Protein AF-A0A8S4QPU5-F1 (afdb_monomer_lite)

pLDDT: mean 93.08, std 8.21, range [51.41, 98.44]

Structure (mmCIF, N/CA/C/O backbone):
data_AF-A0A8S4QPU5-F1
#
_entry.id   AF-A0A8S4QPU5-F1
#
loop_
_atom_site.group_PDB
_atom_site.id
_atom_site.type_symbol
_atom_site.label_atom_id
_atom_site.label_alt_id
_atom_site.label_comp_id
_atom_site.label_asym_id
_atom_site.label_entity_id
_atom_site.label_seq_id
_atom_site.pdbx_PDB_ins_code
_atom_site.Cartn_x
_atom_site.Cartn_y
_atom_site.Cartn_z
_atom_site.occupancy
_atom_site.B_iso_or_equiv
_atom_site.auth_seq_id
_atom_site.auth_comp_id
_atom_site.auth_asym_id
_atom_site.auth_atom_id
_atom_site.pdbx_PDB_model_num
ATOM 1 N N . MET A 1 1 ? 10.063 14.848 17.893 1.00 51.41 1 MET A N 1
ATOM 2 C CA . MET A 1 1 ? 9.246 13.677 18.277 1.00 51.41 1 MET A CA 1
ATOM 3 C C . MET A 1 1 ? 9.908 12.403 17.765 1.00 51.41 1 MET A C 1
ATOM 5 O O . MET A 1 1 ? 9.903 12.173 16.567 1.00 51.41 1 MET A O 1
ATOM 9 N N . LYS A 1 2 ? 10.547 11.636 18.657 1.00 60.69 2 LYS A N 1
ATOM 10 C CA . LYS A 1 2 ? 11.094 10.281 18.413 1.00 60.69 2 LYS A CA 1
ATOM 11 C C . LYS A 1 2 ? 10.628 9.284 19.494 1.00 60.69 2 LYS A C 1
ATOM 13 O O . LYS A 1 2 ? 11.183 8.200 19.595 1.00 60.69 2 LYS A O 1
ATOM 18 N N . LEU A 1 3 ? 9.689 9.695 20.351 1.00 68.06 3 LEU A N 1
ATOM 19 C CA . LEU A 1 3 ? 9.547 9.135 21.698 1.00 68.06 3 LEU A CA 1
ATOM 20 C C . LEU A 1 3 ? 8.824 7.786 21.737 1.00 68.06 3 LEU A C 1
ATOM 22 O O . LEU A 1 3 ? 9.267 6.923 22.476 1.00 68.06 3 LEU A O 1
ATOM 26 N N . GLU A 1 4 ? 7.800 7.575 20.909 1.00 87.12 4 GLU A N 1
ATOM 27 C CA . GLU A 1 4 ? 6.998 6.345 20.991 1.00 87.12 4 GLU A CA 1
ATOM 28 C C . GLU A 1 4 ? 7.693 5.145 20.325 1.00 87.12 4 GLU A C 1
ATOM 30 O O . GLU A 1 4 ? 8.045 4.168 20.974 1.00 87.12 4 GLU A O 1
ATOM 35 N N . ILE A 1 5 ? 7.936 5.225 19.011 1.00 91.50 5 ILE A N 1
ATOM 36 C CA . ILE A 1 5 ? 8.396 4.076 18.204 1.00 91.50 5 ILE A CA 1
ATOM 37 C C . ILE A 1 5 ? 9.693 4.344 17.426 1.00 91.50 5 ILE A C 1
ATOM 39 O O . ILE A 1 5 ? 10.099 3.564 16.567 1.00 91.50 5 ILE A O 1
ATOM 43 N N . GLY A 1 6 ? 10.355 5.474 17.690 1.00 91.38 6 GLY A N 1
ATOM 44 C CA . GLY A 1 6 ? 11.679 5.788 17.141 1.00 91.38 6 GLY A CA 1
ATOM 45 C C . GLY A 1 6 ? 11.744 6.140 15.647 1.00 91.38 6 GLY A C 1
ATOM 46 O O . GLY A 1 6 ? 12.837 6.433 15.158 1.00 91.38 6 GLY A O 1
ATOM 47 N N . PHE A 1 7 ? 10.626 6.139 14.915 1.00 93.19 7 PHE A N 1
ATOM 48 C CA . PHE A 1 7 ? 10.583 6.569 13.515 1.00 93.19 7 PHE A CA 1
ATOM 49 C C . PHE A 1 7 ? 10.692 8.085 13.377 1.00 93.19 7 PHE A C 1
ATOM 51 O O . PHE A 1 7 ? 10.103 8.855 14.134 1.00 93.19 7 PHE A O 1
ATOM 58 N N . SER A 1 8 ? 11.447 8.520 12.372 1.00 92.00 8 SER A N 1
ATOM 59 C CA . SER A 1 8 ? 11.530 9.923 11.974 1.00 92.00 8 SER A CA 1
ATOM 60 C C . SER A 1 8 ? 11.799 10.040 10.478 1.00 92.00 8 SER A C 1
ATOM 62 O O . SER A 1 8 ? 12.362 9.128 9.869 1.00 92.00 8 SER A O 1
ATOM 64 N N . LYS A 1 9 ? 11.396 11.168 9.890 1.00 91.69 9 LYS A N 1
ATOM 65 C CA . LYS A 1 9 ? 11.680 11.494 8.492 1.00 91.69 9 LYS A CA 1
ATOM 66 C C . LYS A 1 9 ? 13.185 11.709 8.305 1.00 91.69 9 LYS A C 1
ATOM 68 O O . LYS A 1 9 ? 13.790 12.500 9.030 1.00 91.69 9 LYS A O 1
ATOM 73 N N . ILE A 1 10 ? 13.786 11.034 7.330 1.00 89.50 10 ILE A N 1
ATOM 74 C CA . ILE A 1 10 ? 15.178 11.250 6.929 1.00 89.50 10 ILE A CA 1
ATOM 75 C C . ILE A 1 10 ? 15.210 12.390 5.906 1.00 89.50 10 ILE A C 1
ATOM 77 O O . ILE A 1 10 ? 14.737 12.243 4.781 1.00 89.50 10 ILE A O 1
ATOM 81 N N . VAL A 1 11 ? 15.808 13.521 6.289 1.00 81.31 11 VAL A N 1
ATOM 82 C CA . VAL A 1 11 ? 15.906 14.723 5.436 1.00 81.31 11 VAL A CA 1
ATOM 83 C C . VAL A 1 11 ? 16.709 14.454 4.158 1.00 81.31 11 VAL A C 1
ATOM 85 O O . VAL A 1 11 ? 16.360 14.963 3.103 1.00 81.31 11 VAL A O 1
ATOM 88 N N . SER A 1 12 ? 17.739 13.609 4.229 1.00 84.44 12 SER A N 1
ATOM 89 C CA . SER A 1 12 ? 18.618 13.281 3.098 1.00 84.44 12 SER A CA 1
ATOM 90 C C . SER A 1 12 ? 18.080 12.214 2.134 1.00 84.44 12 SER A C 1
ATOM 92 O O . SER A 1 12 ? 18.783 11.858 1.194 1.00 84.44 12 SER A O 1
ATOM 94 N N . ARG A 1 13 ? 16.883 11.656 2.366 1.00 78.00 13 ARG A N 1
ATOM 95 C CA . ARG A 1 13 ? 16.315 10.565 1.549 1.00 78.00 13 ARG A CA 1
ATOM 96 C C . ARG A 1 13 ? 14.865 10.830 1.166 1.00 78.00 13 ARG A C 1
ATOM 98 O O . ARG A 1 13 ? 13.983 10.081 1.582 1.00 78.00 13 ARG A O 1
ATOM 105 N N . ASP A 1 14 ? 14.626 11.912 0.429 1.00 81.62 14 ASP A N 1
ATOM 106 C CA . ASP A 1 14 ? 13.350 12.230 -0.237 1.00 81.62 14 ASP A CA 1
ATOM 107 C C . ASP A 1 14 ? 12.099 12.026 0.634 1.00 81.62 14 ASP A C 1
ATOM 109 O O . ASP A 1 14 ? 11.044 11.587 0.188 1.00 81.62 14 ASP A O 1
ATOM 113 N N . GLY A 1 15 ? 12.217 12.325 1.928 1.00 82.56 15 GLY A N 1
ATOM 114 C CA . GLY A 1 15 ? 11.121 12.190 2.879 1.00 82.56 15 GLY A CA 1
ATOM 115 C C . GLY A 1 15 ? 10.762 10.772 3.325 1.00 82.56 15 GLY A C 1
ATOM 116 O O . GLY A 1 15 ? 9.708 10.591 3.930 1.00 82.56 15 GLY A O 1
ATOM 117 N N . THR A 1 16 ? 11.649 9.802 3.118 1.00 91.88 16 THR A N 1
ATOM 118 C CA . THR A 1 16 ? 11.536 8.438 3.652 1.00 91.88 16 THR A CA 1
ATOM 119 C C . THR A 1 16 ? 11.562 8.446 5.182 1.00 91.88 16 THR A C 1
ATOM 121 O O . THR A 1 16 ? 12.353 9.162 5.800 1.00 91.88 16 THR A O 1
ATOM 124 N N . TYR A 1 17 ? 10.739 7.608 5.809 1.00 93.12 17 TYR A N 1
ATOM 125 C CA . TYR A 1 17 ? 10.768 7.379 7.253 1.00 93.12 17 TYR A CA 1
ATOM 126 C C . TYR A 1 17 ? 11.676 6.201 7.597 1.00 93.12 17 TYR A C 1
ATOM 128 O O . TYR A 1 17 ? 11.682 5.188 6.902 1.00 93.12 17 TYR A O 1
ATOM 136 N N . ALA A 1 18 ? 12.432 6.317 8.686 1.00 92.62 18 ALA A N 1
ATOM 137 C CA . ALA A 1 18 ? 13.213 5.204 9.214 1.00 92.62 18 ALA A CA 1
ATOM 138 C C . ALA A 1 18 ? 13.357 5.288 10.732 1.00 92.62 18 ALA A C 1
ATOM 140 O O . ALA A 1 18 ? 13.251 6.366 11.329 1.00 92.62 18 ALA A O 1
ATOM 141 N N . CYS A 1 19 ? 13.672 4.150 11.340 1.00 92.25 19 CYS A N 1
ATOM 142 C CA . CYS A 1 19 ? 14.149 4.061 12.708 1.00 92.25 19 CYS A CA 1
ATOM 143 C C . CYS A 1 19 ? 15.321 3.075 12.786 1.00 92.25 19 CYS A C 1
ATOM 145 O O . CYS A 1 19 ? 15.589 2.322 11.854 1.00 92.25 19 CYS A O 1
ATOM 147 N N . ARG A 1 20 ? 16.061 3.106 13.899 1.00 90.25 20 ARG A N 1
ATOM 148 C CA . ARG A 1 20 ? 17.185 2.186 14.122 1.00 90.25 20 ARG A CA 1
ATOM 149 C C . ARG A 1 20 ? 16.746 0.731 14.372 1.00 90.25 20 ARG A C 1
ATOM 151 O O . ARG A 1 20 ? 17.390 -0.148 13.812 1.00 90.25 20 ARG A O 1
ATOM 158 N N . PRO A 1 21 ? 15.721 0.446 15.203 1.00 92.69 21 PRO A N 1
ATOM 159 C CA . PRO A 1 21 ? 15.367 -0.939 15.525 1.00 92.69 21 PRO A CA 1
ATOM 160 C C . PRO A 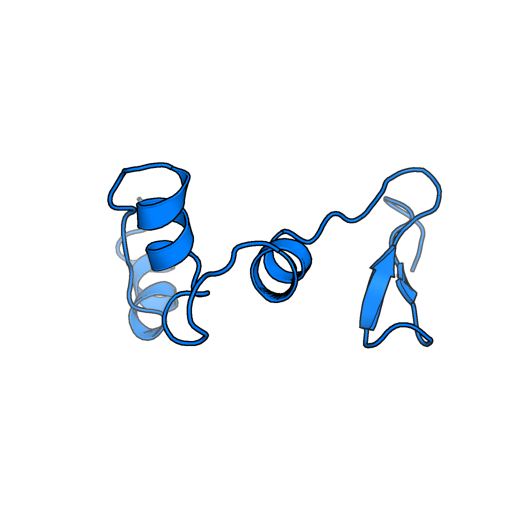1 21 ? 14.485 -1.639 14.477 1.00 92.69 21 PRO A C 1
ATOM 162 O O . PRO A 1 21 ? 14.362 -2.857 14.542 1.00 92.69 21 PRO A O 1
ATOM 165 N N . ALA A 1 22 ? 13.867 -0.918 13.535 1.00 94.12 22 ALA A N 1
ATOM 166 C CA . ALA A 1 22 ? 12.969 -1.499 12.536 1.00 94.12 22 ALA A CA 1
ATOM 167 C C . ALA A 1 22 ? 13.170 -0.883 11.144 1.00 94.12 22 ALA A C 1
ATOM 169 O O . ALA A 1 22 ? 13.292 0.331 10.972 1.00 94.12 22 ALA A O 1
ATOM 170 N N . MET A 1 23 ? 13.182 -1.746 10.130 1.00 92.81 23 MET A N 1
ATOM 171 C CA . MET A 1 23 ? 13.324 -1.334 8.737 1.00 92.81 23 MET A CA 1
ATOM 172 C C . MET A 1 23 ? 11.976 -0.892 8.168 1.00 92.81 23 MET A C 1
ATOM 174 O O . MET A 1 23 ? 10.987 -1.612 8.273 1.00 92.81 23 MET A O 1
ATOM 178 N N . HIS A 1 24 ? 11.952 0.265 7.509 1.00 94.56 24 HIS A N 1
ATOM 179 C CA . HIS A 1 24 ? 10.815 0.680 6.694 1.00 94.56 24 HIS A CA 1
ATOM 180 C C . HIS A 1 24 ? 10.927 0.037 5.306 1.00 94.56 24 HIS A C 1
ATOM 182 O O . HIS A 1 24 ? 11.759 0.451 4.498 1.00 94.56 24 HIS A O 1
ATOM 188 N N . MET A 1 25 ? 10.125 -0.996 5.046 1.00 95.75 25 MET A N 1
ATOM 189 C CA . MET A 1 25 ? 10.062 -1.652 3.738 1.00 95.75 25 MET A CA 1
ATOM 190 C C . MET A 1 25 ? 8.865 -1.133 2.940 1.00 95.75 25 MET A C 1
ATOM 192 O O . MET A 1 25 ? 7.766 -1.668 3.043 1.00 95.75 25 MET A O 1
ATOM 196 N N . ASP A 1 26 ? 9.084 -0.097 2.133 1.00 94.88 26 ASP A N 1
ATOM 197 C CA . ASP A 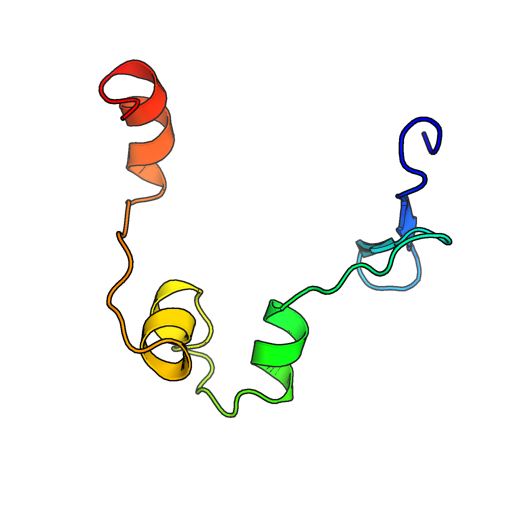1 26 ? 8.071 0.392 1.197 1.00 94.88 26 ASP A CA 1
ATOM 198 C C . ASP A 1 26 ? 8.020 -0.505 -0.053 1.00 94.88 26 ASP A C 1
ATOM 200 O O . ASP A 1 26 ? 8.928 -0.504 -0.893 1.00 94.88 26 ASP A O 1
ATOM 204 N N . CYS A 1 27 ? 6.945 -1.285 -0.189 1.00 97.12 27 CYS A N 1
ATOM 205 C CA . CYS A 1 27 ? 6.751 -2.179 -1.328 1.00 97.12 27 CYS A CA 1
ATOM 206 C C . CYS A 1 27 ? 6.667 -1.433 -2.667 1.00 97.12 27 CYS A C 1
ATOM 208 O O . CYS A 1 27 ? 7.032 -2.009 -3.694 1.00 97.12 27 CYS A O 1
ATOM 210 N N . LEU A 1 28 ? 6.250 -0.161 -2.691 1.00 96.19 28 LEU A N 1
ATOM 211 C CA . LEU A 1 28 ? 6.187 0.623 -3.925 1.00 96.19 28 LEU A CA 1
ATOM 212 C C . LEU A 1 28 ? 7.582 0.848 -4.523 1.00 96.19 28 LEU A C 1
ATOM 214 O O . LEU A 1 28 ? 7.726 0.861 -5.747 1.00 96.19 28 LEU A O 1
ATOM 218 N N . CYS A 1 29 ? 8.624 0.964 -3.690 1.00 95.25 29 CYS A N 1
ATOM 219 C CA . CYS A 1 29 ? 10.008 1.046 -4.164 1.00 95.25 29 CYS A CA 1
ATOM 220 C C . CYS A 1 29 ? 10.411 -0.212 -4.943 1.00 95.25 29 CYS A C 1
ATOM 222 O O . CYS A 1 29 ? 11.000 -0.104 -6.019 1.00 95.25 29 CYS A O 1
ATOM 224 N N . TRP A 1 30 ? 10.056 -1.398 -4.440 1.00 97.69 30 TRP A N 1
ATOM 225 C CA . TRP A 1 30 ? 10.283 -2.657 -5.156 1.00 97.69 30 TRP A CA 1
ATOM 226 C C . TRP A 1 30 ? 9.433 -2.741 -6.424 1.00 97.69 30 TRP A C 1
ATOM 228 O O . TRP A 1 30 ? 9.941 -3.137 -7.471 1.00 97.69 30 TRP A O 1
ATOM 238 N N . VAL A 1 31 ? 8.167 -2.308 -6.372 1.00 98.06 31 VAL A N 1
ATOM 239 C CA . VAL A 1 31 ? 7.296 -2.299 -7.556 1.00 98.06 31 VAL A CA 1
ATOM 240 C C . VAL A 1 31 ? 7.927 -1.481 -8.680 1.00 98.06 31 VAL A C 1
ATOM 242 O O . VAL A 1 31 ? 8.055 -1.974 -9.800 1.00 98.06 31 VAL A O 1
ATOM 245 N N . LYS A 1 32 ? 8.379 -0.263 -8.380 1.00 96.19 32 LYS A N 1
ATOM 246 C CA . LYS A 1 32 ? 8.995 0.634 -9.366 1.00 96.19 32 LYS A CA 1
ATOM 247 C C . LYS A 1 32 ? 10.320 0.109 -9.915 1.00 96.19 32 LYS A C 1
ATOM 249 O O . LYS A 1 32 ? 10.611 0.343 -11.083 1.00 96.19 32 LYS A O 1
ATOM 254 N N . ARG A 1 33 ? 11.120 -0.564 -9.083 1.00 97.56 33 ARG A N 1
ATOM 255 C CA . ARG A 1 33 ? 12.479 -0.994 -9.441 1.00 97.56 33 ARG A CA 1
ATOM 256 C C . ARG A 1 33 ? 12.521 -2.364 -10.120 1.00 97.56 33 ARG A C 1
ATOM 258 O O . ARG A 1 33 ? 13.179 -2.506 -11.142 1.00 97.56 33 ARG A O 1
ATOM 265 N N . ASP A 1 3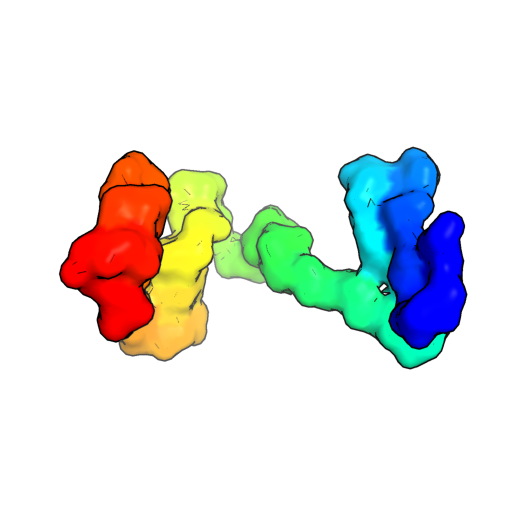4 ? 11.808 -3.345 -9.566 1.00 98.44 34 ASP A N 1
ATOM 266 C CA . ASP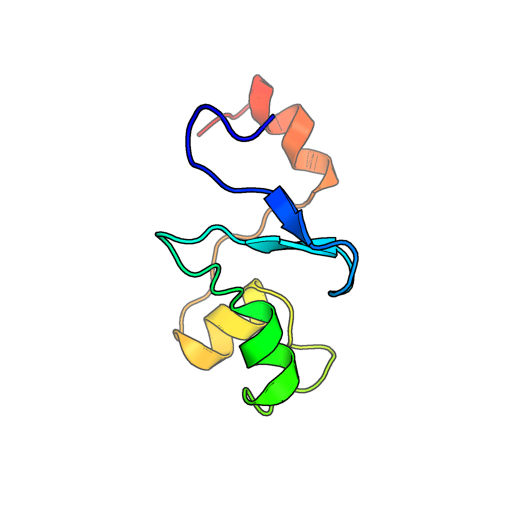 A 1 34 ? 12.049 -4.769 -9.841 1.00 98.44 34 ASP A CA 1
ATOM 267 C C . ASP A 1 34 ? 10.797 -5.542 -10.289 1.00 98.44 34 ASP A C 1
ATOM 269 O O . ASP A 1 34 ? 10.894 -6.717 -10.639 1.00 98.44 34 ASP A O 1
ATOM 273 N N . SER A 1 35 ? 9.593 -4.951 -10.271 1.00 97.44 35 SER A N 1
ATOM 274 C CA . SER A 1 35 ? 8.384 -5.732 -10.602 1.00 97.44 35 SER A CA 1
ATOM 275 C C . SER A 1 35 ? 8.233 -6.063 -12.085 1.00 97.44 35 SER A C 1
ATOM 277 O O . SER A 1 35 ? 7.435 -6.954 -12.409 1.00 97.44 35 SER A O 1
ATOM 279 N N . TYR A 1 36 ? 8.951 -5.334 -12.949 1.00 97.12 36 TYR A N 1
ATOM 280 C CA . TYR A 1 36 ? 8.811 -5.325 -14.410 1.00 97.12 36 TYR A CA 1
ATOM 281 C C . TYR A 1 36 ? 7.389 -4.998 -14.901 1.00 97.12 36 TYR A C 1
ATOM 283 O O . TYR A 1 36 ? 7.034 -5.305 -16.037 1.00 97.12 36 TYR A O 1
ATOM 291 N N . LEU A 1 37 ? 6.559 -4.372 -14.058 1.00 97.81 37 LEU A N 1
ATOM 292 C CA . LEU A 1 37 ? 5.233 -3.910 -14.454 1.00 97.81 37 LEU A CA 1
ATOM 293 C C . LEU A 1 37 ? 5.332 -2.580 -15.210 1.00 97.81 37 LEU A C 1
ATOM 295 O O . LEU A 1 37 ? 6.102 -1.702 -14.799 1.00 97.81 37 LEU A O 1
ATOM 299 N N . PRO A 1 38 ? 4.526 -2.391 -16.272 1.00 97.50 38 PRO A N 1
ATOM 300 C CA . PRO A 1 38 ? 4.458 -1.109 -16.957 1.00 97.50 38 PRO A CA 1
ATOM 301 C C . PRO A 1 38 ? 3.977 -0.029 -15.985 1.00 97.50 38 PRO A C 1
ATOM 303 O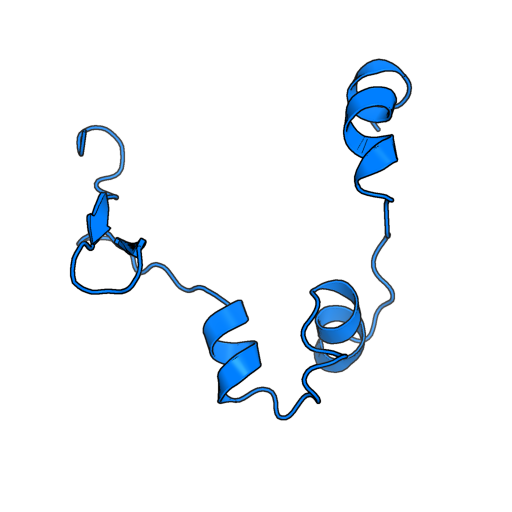 O . PRO A 1 38 ? 3.202 -0.314 -15.073 1.00 97.50 38 PRO A O 1
ATOM 306 N N . VAL A 1 39 ? 4.407 1.218 -16.192 1.00 96.12 39 VAL A N 1
ATOM 307 C CA . VAL A 1 39 ? 4.130 2.343 -15.275 1.00 96.12 39 VAL A CA 1
ATOM 308 C C . VAL A 1 39 ? 2.630 2.492 -14.979 1.00 96.12 39 VAL A C 1
ATOM 310 O O . VAL A 1 39 ? 2.252 2.683 -13.826 1.00 96.12 39 VAL A O 1
ATOM 313 N N . GLY A 1 40 ? 1.765 2.295 -15.981 1.00 95.81 40 GLY A N 1
ATOM 314 C CA . GLY A 1 40 ? 0.303 2.334 -15.819 1.00 95.81 40 GLY A CA 1
ATOM 315 C C . GLY A 1 40 ? -0.300 1.195 -14.980 1.00 95.81 40 GLY A C 1
ATOM 316 O O . GLY A 1 40 ? -1.481 1.234 -14.657 1.00 95.81 40 GLY A O 1
ATOM 317 N N . SER A 1 41 ? 0.484 0.183 -14.605 1.00 96.75 41 SER A N 1
ATOM 318 C CA . SER A 1 41 ? 0.050 -0.983 -13.820 1.00 96.75 41 SER A CA 1
ATOM 319 C C . SER A 1 41 ? 0.791 -1.121 -12.486 1.00 96.75 41 SER A C 1
ATOM 321 O O . SER A 1 41 ? 0.804 -2.199 -11.898 1.00 96.75 41 SER A O 1
ATOM 323 N N . GLN A 1 42 ? 1.401 -0.042 -11.988 1.00 98.06 42 GLN A N 1
ATOM 324 C CA . GLN A 1 42 ? 2.096 -0.024 -10.691 1.00 98.06 42 GLN A CA 1
ATOM 325 C C . GLN A 1 42 ? 1.197 0.396 -9.514 1.00 98.06 42 GLN A C 1
ATOM 327 O O . GLN A 1 42 ? 1.659 0.456 -8.377 1.00 98.06 42 GLN A O 1
ATOM 332 N N . GLY A 1 43 ? -0.087 0.670 -9.767 1.00 97.19 43 GLY A N 1
ATOM 333 C CA . GLY A 1 43 ? -1.080 0.900 -8.717 1.00 97.19 43 GLY A CA 1
ATOM 334 C C . GLY A 1 43 ? -1.392 -0.376 -7.927 1.00 97.19 43 GLY A C 1
ATOM 335 O O . GLY A 1 43 ? -1.324 -1.480 -8.471 1.00 97.19 43 GLY A O 1
ATOM 336 N N . LEU A 1 44 ? -1.776 -0.228 -6.654 1.00 97.94 44 LEU A N 1
ATOM 337 C CA . LEU A 1 44 ? -1.966 -1.348 -5.721 1.00 97.94 44 LEU A CA 1
ATOM 338 C C . LEU A 1 44 ? -2.899 -2.440 -6.270 1.00 97.94 44 LEU A C 1
ATOM 340 O O . LEU A 1 44 ? -2.555 -3.619 -6.208 1.00 97.94 44 LEU A O 1
ATOM 344 N N . LYS A 1 45 ? -4.031 -2.057 -6.880 1.00 96.69 45 LYS A N 1
ATOM 345 C CA . LYS A 1 45 ? -4.981 -2.998 -7.493 1.00 96.69 45 LYS A CA 1
ATOM 346 C C . LYS A 1 45 ? -4.349 -3.822 -8.616 1.00 96.69 45 LYS A C 1
ATOM 348 O O . LYS A 1 45 ? -4.453 -5.047 -8.622 1.00 96.69 45 LYS A O 1
ATOM 353 N N . ALA A 1 46 ? -3.671 -3.163 -9.554 1.00 97.75 46 ALA A N 1
ATOM 354 C CA . ALA A 1 46 ? -3.020 -3.834 -10.678 1.00 97.75 46 ALA A CA 1
ATOM 355 C C . ALA A 1 46 ? -1.874 -4.745 -10.207 1.00 97.75 46 ALA A C 1
ATOM 357 O O . ALA A 1 46 ? -1.748 -5.876 -10.679 1.00 97.75 46 ALA A O 1
ATOM 358 N N . VAL A 1 47 ? -1.090 -4.292 -9.223 1.00 98.19 47 VAL A N 1
ATOM 359 C CA . VAL A 1 47 ? -0.013 -5.081 -8.609 1.00 98.19 47 VAL A CA 1
ATOM 360 C C . VAL A 1 47 ? -0.573 -6.318 -7.904 1.00 98.19 47 VAL A C 1
ATOM 362 O O . VAL A 1 47 ? -0.043 -7.411 -8.104 1.00 98.19 47 VAL A O 1
ATOM 365 N N . ALA A 1 48 ? -1.655 -6.186 -7.131 1.00 97.88 48 ALA A N 1
ATOM 366 C CA . ALA A 1 48 ? -2.305 -7.310 -6.457 1.00 97.88 48 ALA A CA 1
ATOM 367 C C . ALA A 1 48 ? -2.841 -8.338 -7.464 1.00 97.88 48 ALA A C 1
ATOM 369 O O . ALA A 1 48 ? -2.536 -9.525 -7.341 1.00 97.88 48 ALA A O 1
ATOM 370 N N . LYS A 1 49 ? -3.523 -7.894 -8.527 1.00 97.62 49 LYS A N 1
ATOM 371 C CA . LYS A 1 49 ? -3.956 -8.778 -9.623 1.00 97.62 49 LYS A CA 1
ATOM 372 C C . LYS A 1 49 ? -2.784 -9.531 -10.244 1.00 97.62 49 LYS A C 1
ATOM 374 O O . LYS A 1 49 ? -2.833 -10.751 -10.380 1.00 97.62 49 LYS A O 1
ATOM 379 N N . ALA A 1 50 ? -1.715 -8.817 -10.592 1.00 97.50 50 ALA A N 1
ATOM 380 C CA . ALA A 1 50 ? -0.577 -9.391 -11.301 1.00 97.50 50 ALA A CA 1
ATOM 381 C C . ALA A 1 50 ? 0.277 -10.330 -10.431 1.00 97.50 50 ALA A C 1
ATOM 383 O O . ALA A 1 50 ? 0.766 -11.346 -10.926 1.00 97.50 50 ALA A O 1
ATOM 384 N N . LYS A 1 51 ? 0.499 -9.990 -9.154 1.00 97.75 51 LYS A N 1
ATOM 385 C CA . LYS A 1 51 ? 1.431 -10.714 -8.270 1.00 97.75 51 LYS A CA 1
ATOM 386 C C . LYS A 1 51 ? 0.735 -11.683 -7.313 1.00 97.75 51 LYS A C 1
ATOM 388 O O . LYS A 1 51 ? 1.308 -12.726 -7.018 1.00 97.75 51 LYS A O 1
ATOM 393 N N . LEU A 1 52 ? -0.482 -11.371 -6.861 1.00 97.81 52 LEU A N 1
ATOM 394 C CA . LEU A 1 52 ? -1.244 -12.167 -5.885 1.00 97.81 52 LEU A CA 1
ATOM 395 C C . LEU A 1 52 ? -2.428 -12.927 -6.504 1.00 97.81 52 LEU A C 1
ATOM 397 O O . LEU A 1 52 ? -2.994 -13.791 -5.844 1.00 97.81 52 LEU A O 1
ATOM 401 N N . ARG A 1 53 ? -2.766 -12.661 -7.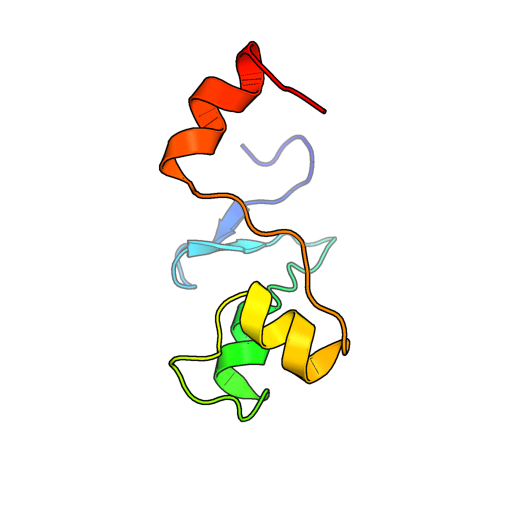775 1.00 96.31 53 ARG A N 1
ATOM 402 C CA . ARG A 1 53 ? -3.755 -13.414 -8.571 1.00 96.31 53 ARG A CA 1
ATOM 403 C C . ARG A 1 53 ? -5.188 -13.389 -8.020 1.00 96.31 53 ARG A C 1
ATOM 405 O O . ARG A 1 53 ? -5.915 -14.367 -8.161 1.00 96.31 53 ARG A O 1
ATOM 412 N N . TYR A 1 54 ? -5.613 -12.266 -7.450 1.00 97.25 54 TYR A N 1
ATOM 413 C CA . TYR A 1 54 ? -7.020 -12.012 -7.123 1.00 97.25 54 TYR A CA 1
ATOM 414 C C . TYR A 1 54 ? -7.415 -10.577 -7.492 1.00 97.25 54 TYR A C 1
ATOM 416 O O . TYR A 1 54 ? -6.545 -9.726 -7.688 1.00 97.25 54 TYR A O 1
ATOM 424 N N . ASP A 1 55 ? -8.719 -10.314 -7.610 1.00 96.94 55 ASP A N 1
ATOM 425 C CA . ASP A 1 55 ? -9.251 -8.964 -7.816 1.00 96.94 55 ASP A CA 1
ATOM 426 C C . ASP A 1 55 ? -9.608 -8.334 -6.459 1.00 96.94 55 ASP A C 1
ATOM 428 O O . ASP A 1 55 ? -10.566 -8.789 -5.830 1.00 96.94 55 ASP A O 1
ATOM 432 N N . PRO A 1 56 ? -8.830 -7.360 -5.949 1.00 97.44 56 PRO A N 1
ATOM 433 C CA . PRO A 1 56 ? -9.151 -6.707 -4.688 1.00 97.44 56 PRO A CA 1
ATOM 434 C C . PRO A 1 56 ? -10.363 -5.783 -4.831 1.00 97.44 56 PRO A C 1
ATOM 436 O O . PRO A 1 56 ? -10.619 -5.222 -5.900 1.00 97.44 56 PRO A O 1
ATOM 439 N N . VAL A 1 57 ? -11.060 -5.573 -3.711 1.00 95.12 57 VAL A N 1
ATOM 440 C CA . VAL A 1 57 ? -12.108 -4.552 -3.596 1.00 95.12 57 VAL A CA 1
ATOM 441 C C . VAL A 1 57 ? -11.531 -3.187 -3.972 1.00 95.12 57 VAL A C 1
ATOM 443 O O . VAL A 1 57 ? -10.405 -2.847 -3.604 1.00 95.12 57 VAL A O 1
ATOM 446 N N . GLU A 1 58 ? -12.309 -2.420 -4.725 1.00 95.25 58 GLU A N 1
ATOM 447 C CA . GLU A 1 58 ? -11.979 -1.061 -5.131 1.00 95.25 58 GLU A CA 1
ATOM 448 C C . GLU A 1 58 ? -13.081 -0.128 -4.647 1.00 95.25 58 GLU A C 1
ATOM 450 O O . GLU A 1 58 ? -14.264 -0.444 -4.769 1.00 95.25 58 GLU A O 1
ATOM 455 N N . LEU A 1 59 ? -12.663 0.997 -4.081 1.00 94.38 59 LEU A N 1
ATOM 456 C CA . LEU A 1 59 ? -13.524 2.055 -3.586 1.00 94.38 59 LEU A CA 1
ATOM 457 C C . LEU A 1 59 ? -13.018 3.371 -4.173 1.00 94.38 59 LEU A C 1
ATOM 459 O O . LEU A 1 59 ? -11.808 3.614 -4.167 1.00 94.38 59 LEU A O 1
ATOM 463 N N . ASP A 1 60 ? -13.932 4.193 -4.682 1.00 96.06 60 ASP A N 1
ATOM 464 C CA . ASP A 1 60 ? -13.592 5.531 -5.151 1.00 96.06 60 ASP A CA 1
ATOM 465 C C . ASP A 1 60 ? -13.141 6.392 -3.953 1.00 96.06 60 ASP A C 1
ATOM 467 O O . ASP A 1 60 ? -13.863 6.459 -2.949 1.00 96.06 60 ASP A O 1
ATOM 471 N N . PRO A 1 61 ? -11.963 7.043 -4.012 1.00 96.12 61 PRO A N 1
ATOM 472 C CA . PRO A 1 61 ? -11.515 7.957 -2.967 1.00 96.12 61 PRO A CA 1
ATOM 473 C C . PRO A 1 61 ? -12.541 9.029 -2.579 1.00 96.12 61 PRO A C 1
ATOM 475 O O . PRO A 1 61 ? -12.605 9.395 -1.403 1.00 96.12 61 PRO A O 1
ATOM 478 N N . GLU A 1 62 ? -13.365 9.496 -3.522 1.00 97.38 62 GLU A N 1
ATOM 479 C CA . GLU A 1 62 ? -14.385 10.526 -3.273 1.00 97.38 62 GLU A CA 1
ATOM 480 C C . GLU A 1 62 ? -15.537 10.017 -2.390 1.00 97.38 62 GLU A C 1
ATOM 482 O O . GLU A 1 62 ? -16.158 10.786 -1.651 1.00 97.38 62 GLU A O 1
ATOM 487 N N . ASP A 1 63 ? -15.790 8.707 -2.393 1.00 96.56 63 ASP A N 1
ATOM 488 C CA . ASP A 1 63 ? -16.821 8.085 -1.562 1.00 96.56 63 ASP A CA 1
ATOM 489 C C . ASP A 1 63 ? -16.331 7.756 -0.144 1.00 96.56 63 ASP A C 1
ATOM 491 O O . ASP A 1 63 ? -17.148 7.651 0.777 1.00 96.56 63 ASP A O 1
ATOM 495 N N . MET A 1 64 ? -15.014 7.641 0.074 1.00 96.75 64 MET A N 1
ATOM 496 C CA . MET A 1 64 ? -14.428 7.173 1.341 1.00 96.75 64 MET A CA 1
ATOM 497 C C . MET A 1 64 ? -14.920 7.963 2.563 1.00 96.75 64 MET A C 1
ATOM 499 O O . MET A 1 64 ? -15.289 7.372 3.578 1.00 96.75 64 MET A O 1
ATOM 503 N N . CYS A 1 65 ? -14.946 9.296 2.478 1.00 96.69 65 CYS A N 1
ATOM 504 C CA . CYS A 1 65 ? -15.344 10.158 3.597 1.00 96.69 65 CYS A CA 1
ATOM 505 C C . CYS A 1 65 ? -16.829 10.017 3.946 1.00 96.69 65 CYS A C 1
ATOM 507 O O . CYS A 1 65 ? -17.188 9.976 5.122 1.00 96.69 65 CYS A O 1
ATOM 509 N N . ARG A 1 66 ? -17.693 9.939 2.931 1.00 97.44 66 ARG A N 1
ATOM 510 C CA . ARG A 1 66 ? -19.138 9.765 3.116 1.00 97.44 66 ARG A CA 1
ATOM 511 C C . ARG A 1 66 ? -19.445 8.380 3.682 1.00 97.44 66 ARG A C 1
ATOM 513 O O . ARG A 1 66 ? -20.175 8.257 4.666 1.00 97.44 66 ARG A O 1
ATOM 520 N N . MET A 1 67 ? -18.832 7.346 3.108 1.00 97.06 67 MET A N 1
ATOM 521 C CA . MET A 1 67 ? -19.007 5.963 3.547 1.00 97.06 67 MET A CA 1
ATOM 522 C C . MET A 1 67 ? -18.501 5.733 4.969 1.00 97.06 67 MET A C 1
ATOM 524 O O . MET A 1 67 ? -19.120 4.966 5.694 1.00 97.06 67 MET A O 1
ATOM 528 N N . ALA A 1 68 ? -17.479 6.457 5.430 1.00 96.75 68 ALA A N 1
ATOM 529 C CA . ALA A 1 68 ? -17.033 6.366 6.821 1.00 96.75 68 ALA A CA 1
ATOM 530 C C . ALA A 1 68 ? -18.159 6.625 7.847 1.00 96.75 68 ALA A C 1
ATOM 532 O O . ALA A 1 68 ? -18.127 6.054 8.936 1.00 96.75 68 ALA A O 1
ATOM 533 N N . ALA A 1 69 ? -19.151 7.461 7.511 1.00 97.00 69 ALA A N 1
ATOM 534 C CA . ALA A 1 69 ? -20.314 7.719 8.360 1.00 97.00 69 ALA A CA 1
ATOM 535 C C . ALA A 1 69 ? -21.529 6.850 7.993 1.00 97.00 69 ALA A C 1
ATOM 537 O O . ALA A 1 69 ? -22.209 6.337 8.880 1.00 97.00 69 ALA A O 1
ATOM 538 N N . GLU A 1 70 ? -21.819 6.703 6.698 1.00 97.75 70 GLU A N 1
ATOM 539 C CA . GLU A 1 70 ? -23.045 6.051 6.215 1.00 97.75 70 GLU A CA 1
ATOM 540 C C . GLU A 1 70 ? -22.934 4.520 6.155 1.00 97.75 70 GLU A C 1
ATOM 542 O O . GLU A 1 70 ? -23.919 3.818 6.382 1.00 97.75 70 GLU A O 1
ATOM 547 N N . GLN A 1 71 ? -21.754 3.997 5.815 1.00 96.06 71 GLN A N 1
ATOM 548 C CA . GLN A 1 71 ? -21.493 2.582 5.530 1.00 96.06 71 GLN A CA 1
ATOM 549 C C . GLN A 1 71 ? -20.062 2.204 5.967 1.00 96.06 71 GLN A C 1
ATOM 551 O O . GLN A 1 71 ? -19.190 2.011 5.122 1.00 96.06 71 GLN A O 1
ATOM 556 N N . PRO A 1 72 ? -19.788 2.128 7.285 1.00 93.25 72 PRO A N 1
ATOM 557 C CA . PRO A 1 72 ? -18.435 1.897 7.801 1.00 93.25 72 PRO A CA 1
ATOM 558 C C . PRO A 1 72 ? -17.932 0.446 7.673 1.00 93.25 72 PRO A C 1
ATOM 560 O O . PRO A 1 72 ? -16.783 0.180 8.027 1.00 93.25 72 PRO A O 1
ATOM 563 N N . GLN A 1 73 ? -18.789 -0.489 7.245 1.00 88.38 73 GLN A N 1
ATOM 564 C CA . GLN A 1 73 ? -18.459 -1.903 7.032 1.00 88.38 73 GLN A CA 1
ATOM 565 C C . GLN A 1 73 ? -17.903 -2.136 5.628 1.00 88.38 73 GLN A C 1
ATOM 567 O O . GLN A 1 73 ? -16.961 -2.957 5.524 1.00 88.38 73 GLN A O 1
#

Radius of gyration: 16.8 Å; chains: 1; bounding box: 42×28×39 Å

Secondary structure (DSSP, 8-state):
--TTT--EE-TTTTT-EE-SSS----HHHHHHHHS---GGG-SHHHHHHHHH-S------HHHHHHHHHH---

Foldseek 3Di:
DCPDPNWDFDPVPPRDIDGDVDDDDDVLVCLVPPVPDDPVQSDPQSCCCVPVVDGDDDDDPVCVVVCVPVPVD

Organism: NCBI:txid348720

InterPro domains:
  IPR012337 Ribonuclease H-like superfamily [SSF53098] (16-71)
  IPR029703 DNA polymerase epsilon catalytic subunit [PTHR10670] (1-73)
  IPR036397 Ribonuclease H superfamily [G3DSA:3.30.420.10] (1-73)

Sequence (73 aa):
MKLEIGFSKIVSRDGTYACRPAMHMDCLCWVKRDSYLPVGSQGLKAVAKAKLRYDPVELDPEDMCRMAAEQPQ